Protein AF-A0A1G1PX58-F1 (afdb_monomer_lite)

Foldseek 3Di:
DDDPPPLPADADPDDDDDDPPDRPHDHPLRVVQLVLQLLLLVQQVVCCVVPVFGDQALVVQCPDDPPHDDCCCRDDVCDDSQWRWDWADDDRHDIWIKIAGVVGDWMWTADPVSDIDTDDPDDPPPD

Radius of gyration: 15.49 Å; chains: 1; bounding box: 38×37×36 Å

Secondary structure (DSSP, 8-state):
----------BPPS-----TT----B-HHHHHHHHHHHHHHHHHHHHHHHHSS--SSGGGGGSSSSS---HHHHSTT-EETTEEEEEEEEETTEEEEEEEESSSS-EEEE-TTS-EEEE-SS-----

pLDDT: mean 72.16, std 19.69, range [31.92, 91.19]

Sequence (127 aa):
MLLAATINILAADEPDTVEENGPLILNTKEAQAVADLQSLHDVCIAYRDTTSGFPEDLNVLTQGNSPSISKELAGGENQKIGYHYYYNYIDRDRYEIYAEADPPQRAFYIDEQGEVKLGDKFGPTVP

Structure (mmCIF, N/CA/C/O backbone):
data_AF-A0A1G1PX58-F1
#
_entry.id   AF-A0A1G1PX58-F1
#
loop_
_atom_site.group_PDB
_atom_site.id
_atom_site.type_symbol
_atom_site.label_atom_id
_atom_site.label_alt_id
_atom_site.label_comp_id
_atom_site.label_asym_id
_atom_site.label_entity_id
_atom_site.label_seq_id
_atom_site.pdbx_PDB_ins_code
_atom_site.Cartn_x
_atom_site.Cartn_y
_atom_site.Cartn_z
_atom_site.occupancy
_atom_site.B_iso_or_equiv
_atom_site.auth_seq_id
_atom_site.auth_comp_id
_atom_site.auth_asym_id
_atom_site.auth_atom_id
_atom_site.pdbx_PDB_model_num
ATOM 1 N N . MET A 1 1 ? -21.398 -15.094 -18.533 1.00 32.66 1 MET A N 1
ATOM 2 C CA . MET A 1 1 ? -21.899 -14.215 -17.458 1.00 32.66 1 MET A CA 1
ATOM 3 C C . MET A 1 1 ? -21.013 -14.473 -16.259 1.00 32.66 1 MET A C 1
ATOM 5 O O . MET A 1 1 ? -21.156 -15.520 -15.646 1.00 32.66 1 MET A O 1
ATOM 9 N N . LEU A 1 2 ? -20.008 -13.626 -16.037 1.00 35.28 2 LEU A N 1
ATOM 10 C CA . LEU A 1 2 ? -19.099 -13.760 -14.901 1.00 35.28 2 LEU A CA 1
ATOM 11 C C . LEU A 1 2 ? -19.675 -12.899 -13.774 1.00 35.28 2 LEU A C 1
ATOM 13 O O . LEU A 1 2 ? -19.944 -11.719 -13.989 1.00 35.28 2 LEU A O 1
ATOM 17 N N . LEU A 1 3 ? -19.970 -13.528 -12.639 1.00 35.12 3 LEU A N 1
ATOM 18 C CA . LEU A 1 3 ? -20.530 -12.882 -11.459 1.00 35.12 3 LEU A CA 1
ATOM 19 C C . LEU A 1 3 ? -19.459 -11.939 -10.894 1.00 35.12 3 LEU A C 1
ATOM 21 O O . LEU A 1 3 ? -18.391 -12.399 -10.498 1.00 35.12 3 LEU A O 1
ATOM 25 N N . ALA A 1 4 ? -19.721 -10.633 -10.903 1.00 35.06 4 ALA A N 1
ATOM 26 C CA . ALA A 1 4 ? -18.914 -9.679 -10.162 1.00 35.06 4 ALA A CA 1
ATOM 27 C C . ALA A 1 4 ? -19.123 -9.961 -8.670 1.00 35.06 4 ALA A C 1
ATOM 29 O O . ALA A 1 4 ? -20.248 -9.854 -8.177 1.00 35.06 4 ALA A O 1
ATOM 30 N N . ALA A 1 5 ? -18.064 -10.341 -7.958 1.00 38.56 5 ALA A N 1
ATOM 31 C CA . ALA A 1 5 ? -18.052 -10.283 -6.505 1.00 38.56 5 ALA A CA 1
ATOM 32 C C . ALA A 1 5 ? -17.961 -8.801 -6.113 1.00 38.56 5 ALA A C 1
ATOM 34 O O . ALA A 1 5 ? -16.898 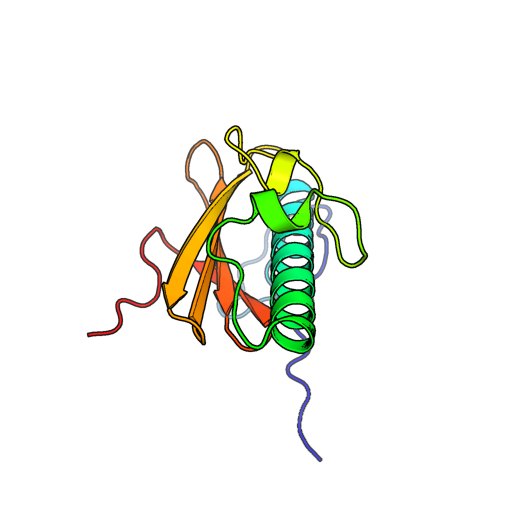-8.256 -5.850 1.00 38.56 5 ALA A O 1
ATOM 35 N N . THR A 1 6 ? -19.091 -8.100 -6.180 1.00 34.91 6 THR A N 1
ATOM 36 C CA . THR A 1 6 ? -19.202 -6.741 -5.659 1.00 34.91 6 THR A CA 1
ATOM 37 C C . THR A 1 6 ? -19.151 -6.837 -4.141 1.00 34.91 6 THR A C 1
ATOM 39 O O . THR A 1 6 ? -20.141 -7.195 -3.505 1.00 34.91 6 THR A O 1
ATOM 42 N N . ILE A 1 7 ? -17.990 -6.538 -3.559 1.00 43.91 7 ILE A N 1
ATOM 43 C CA . ILE A 1 7 ? -17.876 -6.266 -2.127 1.00 43.91 7 ILE A CA 1
ATOM 44 C C . ILE A 1 7 ? -18.774 -5.055 -1.848 1.00 43.91 7 ILE A C 1
ATOM 46 O O . ILE A 1 7 ? -18.499 -3.935 -2.276 1.00 43.91 7 ILE A O 1
ATOM 50 N N . ASN A 1 8 ? -19.905 -5.304 -1.190 1.00 40.19 8 ASN A N 1
ATOM 51 C CA . ASN A 1 8 ? -20.891 -4.286 -0.858 1.00 40.19 8 ASN A CA 1
ATOM 52 C C . ASN A 1 8 ? -20.426 -3.564 0.417 1.00 40.19 8 ASN A C 1
ATOM 54 O O . ASN A 1 8 ? -20.774 -3.966 1.526 1.00 40.19 8 ASN A O 1
ATOM 58 N N . ILE A 1 9 ? -19.571 -2.548 0.264 1.00 45.75 9 ILE A N 1
ATOM 59 C CA . ILE A 1 9 ? -19.085 -1.732 1.384 1.00 45.75 9 ILE A CA 1
ATOM 60 C C . ILE A 1 9 ? -20.184 -0.734 1.759 1.00 45.75 9 ILE A C 1
ATOM 62 O O . ILE A 1 9 ? -20.392 0.270 1.080 1.00 45.75 9 ILE A O 1
ATOM 66 N N . LEU A 1 10 ? -20.900 -1.015 2.846 1.00 43.28 10 LEU A N 1
ATOM 67 C CA . LEU A 1 10 ? -21.788 -0.053 3.493 1.00 43.28 10 LEU A CA 1
ATOM 68 C C . LEU A 1 10 ? -20.970 0.712 4.540 1.00 43.28 10 LEU A C 1
ATOM 70 O O . LEU A 1 10 ? -20.512 0.127 5.520 1.00 43.28 10 LEU A O 1
ATOM 74 N N . ALA A 1 11 ? -20.787 2.020 4.342 1.00 37.88 11 ALA A N 1
ATOM 75 C CA . ALA A 1 11 ? -20.367 2.907 5.423 1.00 37.88 11 ALA A CA 1
ATOM 76 C C . ALA A 1 11 ? -21.526 2.973 6.428 1.00 37.88 11 ALA A C 1
ATOM 78 O O . ALA A 1 11 ? -22.563 3.563 6.123 1.00 37.88 11 ALA A O 1
ATOM 79 N N . ALA A 1 12 ? -21.404 2.293 7.569 1.00 44.22 12 ALA A N 1
ATOM 80 C CA . ALA A 1 12 ? -22.480 2.270 8.553 1.00 44.22 12 ALA A CA 1
ATOM 81 C C . ALA A 1 12 ? -22.408 3.494 9.471 1.00 44.22 12 ALA A C 1
ATOM 83 O O . ALA A 1 12 ? -21.386 3.765 10.099 1.00 44.22 12 ALA A O 1
ATOM 84 N N . ASP A 1 13 ? -23.537 4.185 9.568 1.00 39.12 13 ASP A N 1
ATOM 85 C CA . ASP A 1 13 ? -23.985 4.855 10.787 1.00 39.12 13 ASP A CA 1
ATOM 86 C C . ASP A 1 13 ? -24.552 3.717 11.682 1.00 39.12 13 ASP A C 1
ATOM 88 O O . ASP A 1 13 ? -25.358 2.921 11.200 1.00 39.12 13 ASP A O 1
ATOM 92 N N . GLU A 1 14 ? -24.030 3.530 12.901 1.00 42.47 14 GLU A N 1
ATOM 93 C CA . GLU A 1 14 ? -24.247 2.375 13.819 1.00 42.47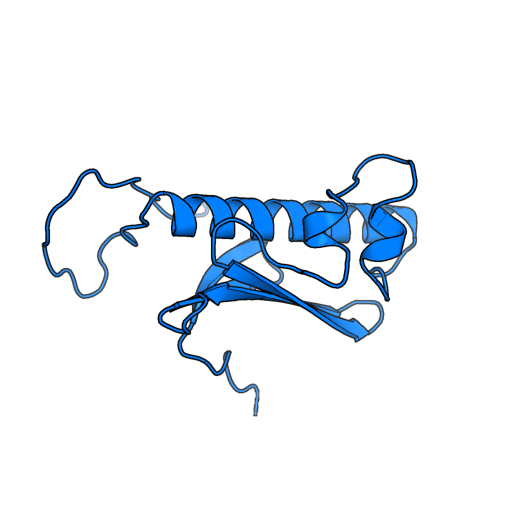 14 GLU A CA 1
ATOM 94 C C . GLU A 1 14 ? -25.741 2.048 14.138 1.00 42.47 14 GLU A C 1
ATOM 96 O O . GLU A 1 14 ? -26.581 2.921 13.910 1.00 42.47 14 GLU A O 1
ATOM 101 N N . PRO A 1 15 ? -26.139 0.889 14.751 1.00 50.00 15 PRO A N 1
ATOM 102 C CA . PRO A 1 15 ? -25.357 -0.194 15.383 1.00 50.00 15 PRO A CA 1
ATOM 103 C C . PRO A 1 15 ? -25.721 -1.656 14.985 1.00 50.00 15 PRO A C 1
ATOM 105 O O . PRO A 1 15 ? -26.745 -1.933 14.367 1.00 50.00 15 PRO A O 1
ATOM 108 N N . ASP A 1 16 ? -24.838 -2.574 15.408 1.00 52.56 16 ASP A N 1
ATOM 109 C CA . ASP A 1 16 ? -24.925 -4.043 15.565 1.00 52.56 16 ASP A CA 1
ATOM 110 C C . ASP A 1 16 ? -26.047 -4.837 14.863 1.00 52.56 16 ASP A C 1
ATOM 112 O O . ASP A 1 16 ? -27.198 -4.845 15.296 1.00 52.56 16 ASP A O 1
ATOM 116 N N . THR A 1 17 ? -25.661 -5.700 13.915 1.00 35.91 17 THR A N 1
ATOM 117 C CA . THR A 1 17 ? -26.207 -7.067 13.815 1.00 35.91 17 THR A CA 1
ATOM 118 C C . THR A 1 17 ? -25.180 -8.028 13.213 1.00 35.91 17 THR A C 1
ATOM 120 O O . THR A 1 17 ? -24.569 -7.781 12.178 1.00 35.91 17 THR A O 1
ATOM 123 N N . VAL A 1 18 ? -25.004 -9.142 13.916 1.00 45.03 18 VAL A N 1
ATOM 124 C CA . VAL A 1 18 ? -24.238 -10.335 13.550 1.00 45.03 18 VAL A CA 1
ATOM 125 C C . VAL A 1 18 ? -24.823 -10.988 12.294 1.00 45.03 18 VAL A C 1
ATOM 127 O O . VAL A 1 18 ? -25.922 -11.534 12.342 1.00 45.03 18 VAL A O 1
ATOM 130 N N . GLU A 1 19 ? -24.055 -11.018 11.206 1.00 36.72 19 GLU A N 1
ATOM 131 C CA . GLU A 1 19 ? -24.188 -12.024 10.151 1.00 36.72 19 GLU A CA 1
ATOM 132 C C . GLU A 1 19 ? -22.812 -12.649 9.912 1.00 36.72 19 GLU A C 1
ATOM 134 O O . GLU A 1 19 ? -21.840 -11.963 9.607 1.00 36.72 19 GLU A O 1
ATOM 139 N N . GLU A 1 20 ? -22.734 -13.973 10.041 1.00 43.22 20 GLU A N 1
ATOM 140 C CA . GLU A 1 20 ? -21.518 -14.792 9.904 1.00 43.22 20 GLU A CA 1
ATOM 141 C C . GLU A 1 20 ? -20.916 -14.773 8.475 1.00 43.22 20 GLU A C 1
ATOM 143 O O . GLU A 1 20 ? -19.924 -15.438 8.211 1.00 43.22 20 GLU A O 1
ATOM 148 N N . ASN A 1 21 ? -21.514 -14.006 7.554 1.00 44.72 21 ASN A N 1
ATOM 149 C CA . ASN A 1 21 ? -21.008 -13.583 6.240 1.00 44.72 21 ASN A CA 1
ATOM 150 C C . ASN A 1 21 ? -21.678 -12.246 5.819 1.00 44.72 21 ASN A C 1
ATOM 152 O O . ASN A 1 21 ? -22.060 -12.062 4.663 1.00 44.72 21 ASN A O 1
ATOM 156 N N . GLY A 1 22 ? -21.914 -11.341 6.776 1.00 40.59 22 GLY A N 1
ATOM 157 C CA . GLY A 1 22 ? -22.517 -10.027 6.531 1.00 40.59 22 GLY A CA 1
ATOM 158 C C . GLY A 1 22 ? -21.543 -9.036 5.879 1.00 40.59 22 GLY A C 1
ATOM 159 O O . GLY A 1 22 ? -20.328 -9.251 5.924 1.00 40.59 22 GLY A O 1
ATOM 160 N N . PRO A 1 23 ? -22.037 -7.939 5.272 1.00 53.78 23 PRO A N 1
ATOM 161 C CA . PRO A 1 23 ? -21.173 -6.901 4.717 1.00 53.78 23 PRO A CA 1
ATOM 162 C C . PRO A 1 23 ? -20.239 -6.363 5.808 1.00 53.78 23 PRO A C 1
ATOM 164 O O . PRO A 1 23 ? -20.681 -6.076 6.920 1.00 53.78 23 PRO A O 1
ATOM 167 N N . LEU A 1 24 ? -18.944 -6.234 5.495 1.00 59.75 24 LEU A N 1
ATOM 168 C CA . LEU A 1 24 ? -17.959 -5.624 6.389 1.00 59.75 24 LEU A CA 1
ATOM 169 C C . LEU A 1 24 ? -18.439 -4.219 6.761 1.00 59.75 24 LEU A C 1
ATOM 171 O O . LEU A 1 24 ? -18.375 -3.299 5.947 1.00 59.75 24 LEU A O 1
ATOM 175 N N . ILE A 1 25 ? -18.920 -4.065 7.993 1.00 68.12 25 ILE A N 1
ATOM 176 C CA . ILE A 1 25 ? -19.237 -2.753 8.535 1.00 68.12 25 ILE A CA 1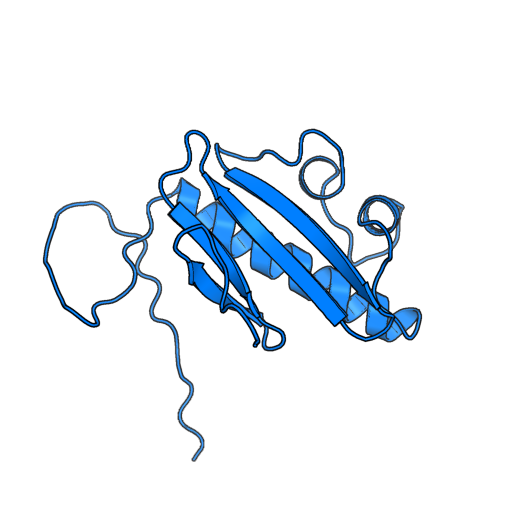
ATOM 177 C C . ILE A 1 25 ? -17.912 -2.073 8.859 1.00 68.12 25 ILE A C 1
ATOM 179 O O . ILE A 1 25 ? -17.178 -2.495 9.761 1.00 68.12 25 ILE A O 1
ATOM 183 N N . LEU A 1 26 ? -17.604 -1.053 8.059 1.00 77.12 26 LEU A N 1
ATOM 184 C CA . LEU A 1 26 ? -16.425 -0.222 8.221 1.00 77.12 26 LEU A CA 1
ATOM 185 C C . LEU A 1 26 ? -16.827 1.099 8.866 1.00 77.12 26 LEU A C 1
ATOM 187 O O . LEU A 1 26 ? -17.731 1.786 8.385 1.00 77.12 26 LEU A O 1
ATOM 191 N N . ASN A 1 27 ? -16.118 1.486 9.920 1.00 82.88 27 ASN A N 1
ATOM 192 C CA . ASN A 1 27 ? -16.163 2.860 10.399 1.00 82.88 27 ASN A CA 1
ATOM 193 C C . ASN A 1 27 ? -15.425 3.798 9.423 1.00 82.88 27 ASN A C 1
ATOM 195 O O . ASN A 1 27 ? -14.716 3.365 8.513 1.00 82.88 27 ASN A O 1
ATOM 199 N N . THR A 1 28 ? -15.543 5.110 9.627 1.00 82.56 28 THR A N 1
ATOM 200 C CA . THR A 1 28 ? -14.927 6.112 8.740 1.00 82.56 28 THR A CA 1
ATOM 201 C C . THR A 1 28 ? -13.410 5.943 8.588 1.00 82.56 28 THR A C 1
ATOM 203 O O . THR A 1 28 ? -12.873 6.182 7.509 1.00 82.56 28 THR A O 1
ATOM 206 N N . LYS A 1 29 ? -12.704 5.524 9.647 1.00 83.56 29 LYS A N 1
ATOM 207 C CA . LYS A 1 29 ? -11.245 5.329 9.610 1.00 83.56 29 LYS A CA 1
ATOM 208 C C . LYS A 1 29 ? -10.873 4.085 8.808 1.00 83.56 29 LYS A C 1
ATOM 210 O O . LYS A 1 29 ? -9.945 4.124 8.012 1.00 83.56 29 LYS A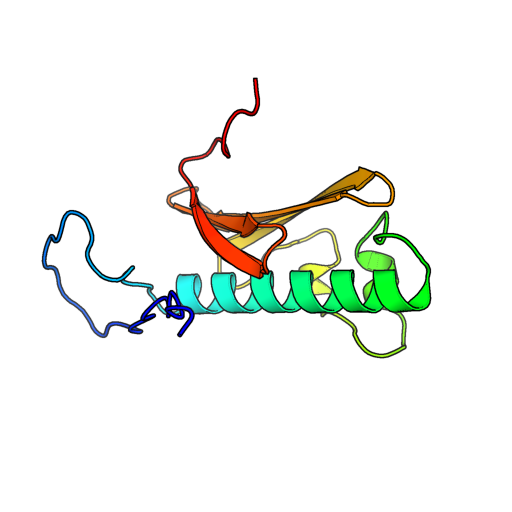 O 1
ATOM 215 N N . GLU A 1 30 ? -11.624 3.009 8.998 1.00 85.12 30 GLU A N 1
ATOM 216 C CA . GLU A 1 30 ? -11.477 1.752 8.266 1.00 85.12 30 GLU A CA 1
ATOM 217 C C . GLU A 1 30 ? -11.765 1.937 6.776 1.00 85.12 30 GLU A C 1
ATOM 219 O O . GLU A 1 30 ? -10.971 1.514 5.944 1.00 85.12 30 GLU A O 1
ATOM 224 N N . ALA A 1 31 ? -12.844 2.641 6.426 1.00 84.62 31 ALA A N 1
ATOM 225 C CA . ALA A 1 31 ? -13.163 2.957 5.036 1.00 84.62 31 ALA A CA 1
ATOM 226 C C . ALA A 1 31 ? -12.047 3.779 4.368 1.00 84.62 31 ALA A C 1
ATOM 228 O O . ALA A 1 31 ? -11.689 3.522 3.218 1.00 84.62 31 ALA A O 1
ATOM 229 N N . GLN A 1 32 ? -11.451 4.730 5.098 1.00 86.56 32 GLN A N 1
ATOM 230 C CA . GLN A 1 32 ? -10.306 5.485 4.597 1.00 86.56 32 GLN A CA 1
ATOM 231 C C . GLN A 1 32 ? -9.063 4.603 4.423 1.00 86.56 32 GLN A C 1
ATOM 233 O O . GLN A 1 32 ? -8.367 4.754 3.424 1.00 86.56 32 GLN A O 1
ATOM 238 N N . ALA A 1 33 ? -8.806 3.670 5.343 1.00 87.12 33 ALA A N 1
ATOM 239 C CA . ALA A 1 33 ? -7.684 2.741 5.232 1.00 87.12 33 ALA A CA 1
ATOM 240 C C . ALA A 1 33 ? -7.812 1.803 4.028 1.00 87.12 33 ALA A C 1
ATOM 242 O O . ALA A 1 33 ? -6.843 1.593 3.300 1.00 87.12 33 ALA A O 1
ATOM 243 N N . VAL A 1 34 ? -9.022 1.307 3.763 1.00 87.38 34 VAL A N 1
ATOM 244 C CA . VAL A 1 34 ? -9.330 0.532 2.554 1.00 87.38 34 VAL A CA 1
ATOM 245 C C . VAL A 1 34 ? -9.064 1.359 1.291 1.00 87.38 34 VAL A C 1
ATOM 247 O O . VAL A 1 34 ? -8.387 0.882 0.382 1.00 87.38 34 VAL A O 1
ATOM 250 N N . ALA A 1 35 ? -9.534 2.608 1.244 1.00 87.75 35 ALA A N 1
ATOM 251 C CA . ALA A 1 35 ? -9.316 3.492 0.097 1.00 87.75 35 ALA A CA 1
ATOM 252 C C . ALA A 1 35 ? -7.828 3.838 -0.115 1.00 87.75 35 ALA A C 1
ATOM 254 O O . ALA A 1 35 ? -7.359 3.930 -1.253 1.00 87.75 35 ALA A O 1
ATOM 255 N N . ASP A 1 36 ? -7.075 4.009 0.972 1.00 88.44 36 ASP A N 1
ATOM 256 C CA . ASP A 1 36 ? -5.638 4.275 0.927 1.00 88.44 36 ASP A CA 1
ATOM 257 C C . ASP A 1 36 ? -4.865 3.045 0.416 1.00 88.44 36 ASP A C 1
ATOM 259 O O . ASP A 1 36 ? -3.988 3.195 -0.435 1.00 88.44 36 ASP A O 1
ATOM 263 N N . LEU A 1 37 ? -5.234 1.827 0.840 1.00 89.25 37 LEU A N 1
ATOM 264 C CA . LEU A 1 37 ? -4.666 0.578 0.312 1.00 89.25 37 LEU A CA 1
ATOM 265 C C . LEU A 1 37 ? -4.935 0.397 -1.185 1.00 89.25 37 LEU A C 1
ATOM 267 O O . LEU A 1 37 ? -4.019 0.050 -1.928 1.00 89.25 37 LEU A O 1
ATOM 271 N N . GLN A 1 38 ? -6.163 0.667 -1.634 1.00 90.50 38 GLN A N 1
ATOM 272 C CA . GLN A 1 38 ? -6.514 0.633 -3.058 1.00 90.50 38 GLN A CA 1
ATOM 273 C C . GLN A 1 38 ? -5.685 1.639 -3.855 1.00 90.50 38 GLN A C 1
ATOM 275 O O . GLN A 1 38 ? -5.090 1.289 -4.869 1.00 90.50 38 GLN A O 1
ATOM 280 N N . SER A 1 39 ? -5.560 2.865 -3.343 1.00 88.62 39 SER A N 1
ATOM 281 C CA . SER A 1 39 ? -4.751 3.905 -3.982 1.00 88.62 39 SER A CA 1
ATOM 282 C C . SER A 1 39 ? -3.278 3.493 -4.092 1.00 88.62 39 SER A C 1
ATOM 284 O O . SER A 1 39 ? -2.664 3.681 -5.140 1.00 88.62 39 SER A O 1
ATOM 286 N N . LEU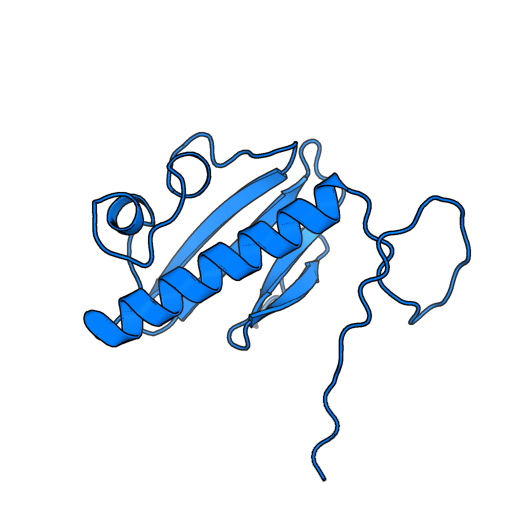 A 1 40 ? -2.708 2.908 -3.032 1.00 89.62 40 LEU A N 1
ATOM 287 C CA . LEU A 1 40 ? -1.343 2.374 -3.038 1.00 89.62 40 LEU A CA 1
ATOM 288 C C . LEU A 1 40 ? -1.173 1.268 -4.089 1.00 89.62 40 LEU A C 1
ATOM 290 O O . LEU A 1 40 ? -0.210 1.297 -4.856 1.00 89.62 40 LEU A O 1
ATOM 294 N N . HIS A 1 41 ? -2.110 0.319 -4.149 1.00 90.50 41 HIS A N 1
ATOM 295 C CA . HIS A 1 41 ? -2.100 -0.759 -5.136 1.00 90.50 41 HIS A CA 1
ATOM 296 C C . HIS A 1 41 ? -2.142 -0.210 -6.566 1.00 90.50 41 HIS A C 1
ATOM 298 O O . HIS A 1 41 ? -1.268 -0.540 -7.364 1.00 90.50 41 HIS A O 1
ATOM 304 N N . ASP A 1 42 ? -3.077 0.688 -6.875 1.00 90.12 42 ASP A N 1
ATOM 305 C CA . ASP A 1 42 ? -3.228 1.266 -8.214 1.00 90.12 42 ASP A CA 1
ATOM 306 C C . ASP A 1 42 ? -1.955 1.983 -8.686 1.00 90.12 42 ASP A C 1
ATOM 308 O O . ASP A 1 42 ? -1.538 1.850 -9.842 1.00 90.12 42 ASP A O 1
ATOM 312 N N . VAL A 1 43 ? -1.293 2.717 -7.785 1.00 90.06 43 VAL A N 1
ATOM 313 C CA . VAL A 1 43 ? -0.038 3.399 -8.116 1.00 90.06 43 VAL A CA 1
ATOM 314 C C . VAL A 1 43 ? 1.093 2.395 -8.354 1.00 90.06 43 VAL A C 1
ATOM 316 O O . VAL A 1 43 ? 1.849 2.556 -9.314 1.00 90.06 43 VAL A O 1
ATOM 319 N N . CYS A 1 44 ? 1.200 1.339 -7.543 1.00 89.44 44 CYS A N 1
ATOM 320 C CA . CYS A 1 44 ? 2.174 0.265 -7.756 1.00 89.44 44 CYS A CA 1
ATOM 321 C C . CYS A 1 44 ? 1.967 -0.442 -9.103 1.00 89.44 44 CYS A C 1
ATOM 323 O O . CYS A 1 44 ? 2.940 -0.685 -9.821 1.00 89.44 44 CYS A O 1
ATOM 325 N N . ILE A 1 45 ? 0.717 -0.727 -9.482 1.00 90.38 45 ILE A N 1
ATOM 326 C CA . ILE A 1 45 ? 0.376 -1.326 -10.780 1.00 90.38 45 ILE A CA 1
ATOM 327 C C . ILE A 1 45 ? 0.815 -0.419 -11.931 1.00 90.38 45 ILE A C 1
ATOM 329 O O . ILE A 1 45 ? 1.508 -0.862 -12.845 1.00 90.38 45 ILE A O 1
ATOM 333 N N . ALA A 1 46 ? 0.494 0.867 -11.870 1.00 89.25 46 ALA A N 1
ATOM 334 C CA . ALA A 1 46 ? 0.887 1.802 -12.915 1.00 89.25 46 ALA A CA 1
ATOM 335 C C . ALA A 1 46 ? 2.407 2.050 -12.971 1.00 89.25 46 ALA A C 1
ATOM 337 O O . ALA A 1 46 ? 2.972 2.255 -14.049 1.00 89.25 46 ALA A O 1
ATOM 338 N N . TYR A 1 47 ? 3.103 1.989 -11.833 1.00 89.19 47 TYR A N 1
ATOM 339 C CA . TYR A 1 47 ? 4.564 2.003 -11.811 1.00 89.19 47 TYR A CA 1
ATOM 340 C C . TYR A 1 47 ? 5.137 0.776 -12.528 1.00 89.19 47 TYR A C 1
ATOM 342 O O . TYR A 1 47 ? 6.021 0.916 -13.377 1.00 89.19 47 TYR A O 1
ATOM 350 N N . ARG A 1 48 ? 4.587 -0.417 -12.273 1.00 90.06 48 ARG A N 1
ATOM 351 C CA . ARG A 1 48 ? 4.968 -1.642 -12.988 1.00 90.06 48 ARG A CA 1
ATOM 352 C C . ARG A 1 48 ? 4.748 -1.511 -14.489 1.00 90.06 48 ARG A C 1
ATOM 354 O O . ARG A 1 48 ? 5.633 -1.875 -15.263 1.00 90.06 48 ARG A O 1
ATOM 361 N N . ASP A 1 49 ? 3.624 -0.942 -14.904 1.00 88.75 49 ASP A N 1
ATOM 362 C CA . ASP A 1 49 ? 3.291 -0.770 -16.319 1.00 88.75 49 ASP A CA 1
ATOM 363 C C . ASP A 1 49 ? 4.250 0.196 -17.048 1.00 88.75 49 ASP A C 1
ATOM 365 O O . ASP A 1 49 ? 4.383 0.131 -18.271 1.00 88.75 49 ASP A O 1
ATOM 369 N N . THR A 1 50 ? 4.973 1.054 -16.316 1.00 87.25 50 THR A N 1
ATOM 370 C CA . THR A 1 50 ? 5.947 2.006 -16.884 1.00 87.25 50 THR A CA 1
ATOM 371 C C . THR A 1 50 ? 7.406 1.570 -16.740 1.00 87.25 50 THR A C 1
ATOM 373 O O . THR A 1 50 ? 8.230 1.904 -17.591 1.00 87.25 50 THR A O 1
ATOM 376 N N . THR A 1 51 ? 7.744 0.807 -15.700 1.00 84.31 51 THR A N 1
ATOM 377 C CA . THR A 1 51 ? 9.134 0.444 -15.355 1.00 84.31 51 THR A CA 1
ATOM 378 C C . THR A 1 51 ? 9.425 -1.056 -15.448 1.00 84.31 51 THR A C 1
ATOM 380 O O . THR A 1 51 ? 10.561 -1.488 -15.256 1.00 84.31 51 THR A O 1
ATOM 383 N N . SER A 1 52 ? 8.425 -1.860 -15.829 1.00 84.94 52 SER A N 1
ATOM 384 C CA . SER A 1 52 ? 8.493 -3.323 -15.918 1.00 84.94 52 SER A CA 1
ATOM 385 C C . SER A 1 52 ? 8.819 -4.020 -14.589 1.00 84.94 52 SER A C 1
ATOM 387 O O . SER A 1 52 ? 9.453 -5.071 -14.620 1.00 84.94 52 SER A O 1
ATOM 389 N N . GLY A 1 53 ? 8.433 -3.460 -13.442 1.00 89.31 53 GLY A N 1
ATOM 390 C CA . GLY A 1 53 ? 8.570 -4.080 -12.119 1.00 89.31 53 GLY A CA 1
ATOM 391 C C . GLY A 1 53 ? 7.960 -3.213 -11.017 1.00 89.31 53 GLY A C 1
ATOM 392 O O . GLY A 1 53 ? 7.668 -2.044 -11.253 1.00 89.31 53 GLY A O 1
ATOM 393 N N . PHE A 1 54 ? 7.738 -3.771 -9.830 1.00 91.19 54 PHE A N 1
ATOM 394 C CA . PHE A 1 54 ? 7.223 -3.004 -8.691 1.00 91.19 54 PHE A CA 1
ATOM 395 C C . PHE A 1 54 ? 8.291 -2.112 -8.039 1.00 91.19 54 PHE A C 1
ATOM 397 O O . PHE A 1 54 ? 9.484 -2.405 -8.144 1.00 91.19 54 PHE A O 1
ATOM 404 N N . PRO A 1 55 ? 7.887 -1.001 -7.394 1.00 89.62 55 PRO A N 1
ATOM 405 C CA . PRO A 1 55 ? 8.835 -0.086 -6.770 1.00 89.62 55 PRO A CA 1
ATOM 406 C C . PRO A 1 55 ? 9.448 -0.721 -5.517 1.00 89.62 55 PRO A C 1
ATOM 408 O O . PRO A 1 55 ? 8.730 -1.069 -4.595 1.00 89.62 55 PRO A O 1
ATOM 411 N N . GLU A 1 56 ? 10.775 -0.811 -5.429 1.00 89.94 56 GLU A N 1
ATOM 412 C CA . GLU A 1 56 ? 11.443 -1.344 -4.223 1.00 89.94 56 GLU A CA 1
ATOM 413 C C . GLU A 1 56 ? 11.178 -0.494 -2.963 1.00 89.94 56 GLU A C 1
ATOM 415 O O . GLU A 1 56 ? 11.220 -0.999 -1.843 1.00 89.94 56 GLU A O 1
ATOM 420 N N . ASP A 1 57 ? 10.889 0.797 -3.148 1.00 87.06 57 ASP A N 1
ATOM 421 C CA . ASP A 1 57 ? 10.553 1.753 -2.093 1.00 87.06 57 ASP A CA 1
ATOM 422 C C . ASP A 1 57 ? 9.441 2.689 -2.587 1.00 87.06 57 ASP A C 1
ATOM 424 O O . ASP A 1 57 ? 9.567 3.316 -3.641 1.00 87.06 57 ASP A O 1
ATOM 428 N N . LEU A 1 58 ? 8.370 2.839 -1.803 1.00 86.81 58 LEU A N 1
ATOM 429 C CA . LEU A 1 58 ? 7.261 3.747 -2.096 1.00 86.81 58 LEU A CA 1
ATOM 430 C C . LEU A 1 58 ? 7.682 5.223 -2.205 1.00 86.81 58 LEU A C 1
ATOM 432 O O . LEU A 1 58 ? 7.000 6.001 -2.875 1.00 86.81 58 LEU A O 1
ATOM 436 N N . ASN A 1 59 ? 8.820 5.632 -1.635 1.00 86.25 59 ASN A N 1
ATOM 437 C CA . ASN A 1 59 ? 9.341 6.994 -1.776 1.00 86.25 59 ASN A CA 1
ATOM 438 C C . ASN A 1 59 ? 9.548 7.402 -3.241 1.00 86.25 59 ASN A C 1
ATOM 440 O O . ASN A 1 59 ? 9.405 8.586 -3.565 1.00 86.25 59 ASN A O 1
ATOM 444 N N . VAL A 1 60 ? 9.833 6.454 -4.144 1.00 85.44 60 VAL A N 1
ATOM 445 C CA . VAL A 1 60 ? 9.988 6.748 -5.581 1.00 85.44 60 VAL A CA 1
ATOM 446 C C . VAL A 1 60 ? 8.681 7.242 -6.208 1.00 85.44 60 VAL A C 1
ATOM 448 O O . VAL A 1 60 ? 8.708 8.024 -7.155 1.00 85.44 60 VAL A O 1
ATOM 451 N N . LEU A 1 61 ? 7.538 6.864 -5.630 1.00 85.12 61 LEU A N 1
ATOM 452 C CA . LEU A 1 61 ? 6.200 7.253 -6.071 1.00 85.12 61 LEU A CA 1
ATOM 453 C C . LEU A 1 61 ? 5.758 8.622 -5.527 1.00 85.12 61 LEU A C 1
ATOM 455 O O . LEU A 1 61 ? 4.666 9.089 -5.846 1.00 85.12 61 LEU A O 1
ATOM 459 N N . THR A 1 62 ? 6.590 9.294 -4.722 1.00 82.00 62 THR A N 1
ATOM 460 C CA . THR A 1 62 ? 6.332 10.675 -4.265 1.00 82.00 62 THR A CA 1
ATOM 461 C C . THR A 1 62 ? 6.883 11.732 -5.220 1.00 82.00 62 THR A C 1
ATOM 463 O O . THR A 1 62 ? 6.519 12.905 -5.132 1.00 82.00 62 THR A O 1
ATOM 466 N N . GLN A 1 63 ? 7.773 11.339 -6.137 1.00 70.25 63 GLN A N 1
ATOM 467 C CA . GLN A 1 63 ? 8.573 12.258 -6.942 1.00 70.25 63 GLN A CA 1
ATOM 468 C C . GLN A 1 63 ? 8.062 12.340 -8.388 1.00 70.25 63 GLN A C 1
ATOM 470 O O . GLN A 1 63 ? 8.695 11.885 -9.332 1.00 70.25 63 GLN A O 1
ATOM 475 N N . GLY A 1 64 ? 6.923 13.012 -8.566 1.00 59.91 64 GLY A N 1
ATOM 476 C CA . GLY A 1 64 ? 6.772 13.933 -9.698 1.00 59.91 64 GLY A CA 1
ATOM 477 C C . GLY A 1 64 ? 6.315 13.408 -11.062 1.00 59.91 64 GLY A C 1
ATOM 478 O O . GLY A 1 64 ? 6.396 14.182 -12.009 1.00 59.91 64 GLY A O 1
ATOM 479 N N . ASN A 1 65 ? 5.771 12.198 -11.197 1.00 56.88 65 ASN A N 1
ATOM 480 C CA . ASN A 1 65 ? 4.922 11.847 -12.346 1.00 56.88 65 ASN A CA 1
ATOM 481 C C . ASN A 1 65 ? 3.751 10.975 -11.891 1.00 56.88 65 ASN A C 1
ATOM 483 O O . ASN A 1 65 ? 3.910 10.142 -11.006 1.00 56.88 65 ASN A O 1
ATOM 487 N N . SER A 1 66 ? 2.568 11.202 -12.465 1.00 59.19 66 SER A N 1
ATOM 488 C CA . SER A 1 66 ? 1.375 10.431 -12.122 1.00 59.19 66 SER A CA 1
ATOM 489 C C . SER A 1 66 ? 1.452 8.999 -12.665 1.00 59.19 66 SER A C 1
ATOM 491 O O . SER A 1 66 ? 1.857 8.821 -13.816 1.00 59.19 66 SER A O 1
ATOM 493 N N . PRO A 1 67 ? 0.979 8.009 -11.891 1.00 65.50 67 PRO A N 1
ATOM 494 C CA . PRO A 1 67 ? 0.368 8.158 -10.567 1.00 65.50 67 PRO A CA 1
ATOM 495 C C . PRO A 1 67 ? 1.394 8.303 -9.436 1.00 65.50 67 PRO A C 1
ATOM 497 O O . PRO A 1 67 ? 2.476 7.728 -9.466 1.00 65.50 67 PRO A O 1
ATOM 500 N N . SER A 1 68 ? 1.024 9.102 -8.436 1.00 79.75 68 SER A N 1
ATOM 501 C CA . SER A 1 68 ? 1.852 9.436 -7.277 1.00 79.75 68 SER A CA 1
ATOM 502 C C . SER A 1 68 ? 1.039 9.309 -5.998 1.00 79.75 68 SER A C 1
ATOM 504 O O . SER A 1 68 ? -0.146 9.642 -5.993 1.00 79.75 68 SER A O 1
ATOM 506 N N . ILE A 1 69 ? 1.684 8.911 -4.910 1.00 82.94 69 ILE A N 1
ATOM 507 C CA . ILE A 1 69 ? 1.060 8.796 -3.585 1.00 82.94 69 ILE A CA 1
ATOM 508 C C . ILE A 1 69 ? 1.479 9.959 -2.684 1.00 82.94 69 ILE A C 1
ATOM 510 O O . ILE A 1 69 ? 2.484 10.633 -2.932 1.00 82.94 69 ILE A O 1
ATOM 514 N N . SER A 1 70 ? 0.702 10.215 -1.630 1.00 81.12 70 SER A N 1
ATOM 515 C CA . SER A 1 70 ? 1.081 11.218 -0.637 1.00 81.12 70 SER A CA 1
ATOM 516 C C . SER A 1 70 ? 2.319 10.767 0.138 1.00 81.12 70 SER A C 1
ATOM 518 O O . SER A 1 70 ? 2.566 9.578 0.343 1.00 81.12 70 SER A O 1
ATOM 520 N N . LYS A 1 71 ? 3.095 11.738 0.623 1.00 76.19 71 LYS A N 1
ATOM 521 C CA . LYS A 1 71 ? 4.298 11.467 1.419 1.00 76.19 71 LYS A CA 1
ATOM 522 C C . LYS A 1 71 ? 3.996 10.724 2.730 1.00 76.19 71 LYS A C 1
ATOM 524 O O . LYS A 1 71 ? 4.857 10.013 3.227 1.00 76.19 71 LYS A O 1
ATOM 529 N N . GLU A 1 72 ? 2.780 10.873 3.255 1.00 76.94 72 GLU A N 1
ATOM 530 C CA . GLU A 1 72 ? 2.291 10.178 4.456 1.00 76.94 72 GLU A CA 1
ATOM 531 C C . GLU A 1 72 ? 2.133 8.665 4.238 1.00 76.94 72 GLU A C 1
ATOM 533 O O . GLU A 1 72 ? 2.300 7.896 5.177 1.00 76.94 72 GLU A O 1
ATOM 538 N N . LEU A 1 73 ? 1.826 8.242 3.005 1.00 78.31 73 LEU A N 1
ATOM 539 C CA . LEU A 1 73 ? 1.690 6.828 2.631 1.00 78.31 73 LEU A CA 1
ATOM 540 C C . LEU A 1 73 ? 3.009 6.213 2.140 1.00 78.31 73 LEU A C 1
ATOM 542 O O . LEU A 1 73 ? 3.151 4.996 2.116 1.00 78.31 73 LEU A O 1
ATOM 546 N N . ALA A 1 74 ? 3.950 7.051 1.707 1.00 72.12 74 ALA A N 1
ATOM 547 C CA . ALA A 1 74 ? 5.201 6.624 1.092 1.00 72.12 74 ALA A CA 1
ATOM 548 C C . ALA A 1 74 ? 6.401 6.560 2.047 1.00 72.12 74 ALA A C 1
ATOM 550 O O . ALA A 1 74 ? 7.459 6.076 1.651 1.00 72.12 74 ALA A O 1
ATOM 551 N N . GLY A 1 75 ? 6.284 7.127 3.251 1.00 61.66 75 GLY A N 1
ATOM 552 C CA . GLY A 1 75 ? 7.428 7.418 4.110 1.00 61.66 75 GLY A CA 1
ATOM 553 C C . GLY A 1 75 ? 7.130 7.392 5.610 1.00 61.66 75 GLY A C 1
ATOM 554 O O . GLY A 1 75 ? 5.987 7.454 6.046 1.00 61.66 75 GLY A O 1
ATOM 555 N N . GLY A 1 76 ? 8.223 7.353 6.384 1.00 48.91 76 GLY A N 1
ATOM 556 C CA . GLY A 1 76 ? 8.391 6.747 7.717 1.00 48.91 76 GLY A CA 1
ATOM 557 C C . GLY A 1 76 ? 7.533 7.160 8.916 1.00 48.91 76 GLY A C 1
ATOM 558 O O . GLY A 1 76 ? 7.867 6.739 10.019 1.00 48.91 76 GLY A O 1
ATOM 559 N N . GLU A 1 77 ? 6.452 7.916 8.743 1.00 59.03 77 GLU A N 1
ATOM 560 C CA . GLU A 1 77 ? 5.358 7.853 9.721 1.00 59.03 77 GLU A CA 1
ATOM 561 C C . GLU A 1 77 ? 4.371 6.751 9.343 1.00 59.03 77 GLU A C 1
ATOM 563 O O . GLU A 1 77 ? 3.816 6.136 10.246 1.00 59.03 77 GLU A O 1
ATOM 568 N N . ASN A 1 78 ? 4.203 6.466 8.037 1.00 68.56 78 ASN A N 1
ATOM 569 C CA . ASN A 1 78 ? 3.301 5.462 7.471 1.00 68.56 78 ASN A CA 1
ATOM 570 C C . ASN A 1 78 ? 1.948 5.433 8.184 1.00 68.56 78 ASN A C 1
ATOM 572 O O . ASN A 1 78 ? 1.318 4.393 8.260 1.00 68.56 78 ASN A O 1
ATOM 576 N N . GLN A 1 79 ? 1.500 6.549 8.751 1.00 76.06 79 GLN A N 1
ATOM 577 C CA . GLN A 1 79 ? 0.375 6.575 9.661 1.00 76.06 79 GLN A CA 1
ATOM 578 C C . GLN A 1 79 ? -0.614 7.601 9.157 1.00 76.06 79 GLN A C 1
ATOM 580 O O . GLN A 1 79 ? -0.299 8.780 9.017 1.00 76.06 79 GLN A O 1
ATOM 585 N N . LYS A 1 80 ? -1.843 7.160 8.913 1.00 78.44 80 LYS A N 1
ATOM 586 C CA . LYS A 1 80 ? -2.928 8.050 8.521 1.00 78.44 80 LYS A CA 1
ATOM 587 C C . LYS A 1 80 ? -4.204 7.633 9.221 1.00 78.44 80 LYS A C 1
ATOM 589 O O . LYS A 1 80 ? -4.626 6.484 9.158 1.00 78.44 80 LYS A O 1
ATOM 594 N N . ILE A 1 81 ? -4.801 8.589 9.932 1.00 81.69 81 ILE A N 1
ATOM 595 C CA . ILE A 1 81 ? -6.103 8.439 10.602 1.00 81.69 81 ILE A CA 1
ATOM 596 C C . ILE A 1 81 ? -6.140 7.201 11.538 1.00 81.69 81 ILE A C 1
ATOM 598 O O . ILE A 1 81 ? -7.152 6.527 11.698 1.00 81.69 81 ILE A O 1
ATOM 602 N N . GLY A 1 82 ? -5.031 6.924 12.231 1.00 83.25 82 GLY A N 1
ATOM 603 C CA . GLY A 1 82 ? -4.939 5.825 13.204 1.00 83.25 82 GLY A CA 1
ATOM 604 C C . GLY A 1 82 ? -4.661 4.444 12.606 1.00 83.25 82 GLY A C 1
ATOM 605 O O . GLY A 1 82 ? -4.775 3.463 13.332 1.00 83.25 82 GLY A O 1
ATOM 606 N N . TYR A 1 83 ? -4.284 4.370 11.328 1.00 87.56 83 TYR A N 1
ATOM 607 C CA . TYR A 1 83 ? -3.752 3.166 10.688 1.00 87.56 83 TYR A CA 1
ATOM 608 C C . TYR A 1 83 ? -2.298 3.368 10.297 1.00 87.56 83 TYR A C 1
ATOM 610 O O . TYR A 1 83 ? -1.968 4.423 9.762 1.00 87.56 83 TYR A O 1
ATOM 618 N N . HIS A 1 84 ? -1.468 2.361 10.553 1.00 87.44 84 HIS A N 1
ATOM 619 C CA . HIS A 1 84 ? -0.106 2.224 10.051 1.00 87.44 84 HIS A CA 1
ATOM 620 C C . HIS A 1 84 ? -0.110 1.392 8.771 1.00 87.44 84 HIS A C 1
ATOM 622 O O . HIS A 1 84 ? -0.704 0.321 8.745 1.00 87.44 84 HIS A O 1
ATOM 628 N N . TYR A 1 85 ? 0.556 1.862 7.725 1.00 88.31 85 TYR A N 1
ATOM 629 C CA . TYR A 1 85 ? 0.662 1.220 6.424 1.00 88.31 85 TYR A CA 1
ATOM 630 C C . TYR A 1 85 ? 2.031 0.576 6.275 1.00 88.31 85 TYR A C 1
ATOM 632 O O . TYR A 1 85 ? 3.067 1.127 6.644 1.00 88.31 85 TYR A O 1
ATOM 640 N N . TYR A 1 86 ? 2.044 -0.599 5.684 1.00 87.50 86 TYR A N 1
ATOM 641 C CA . TYR A 1 86 ? 3.248 -1.375 5.493 1.00 87.50 86 TYR A CA 1
ATOM 642 C C . TYR A 1 86 ? 3.322 -1.774 4.037 1.00 87.50 86 TYR A C 1
ATOM 644 O O . TYR A 1 86 ? 2.344 -2.256 3.475 1.00 87.50 86 TYR A O 1
ATOM 652 N N . TYR A 1 87 ? 4.490 -1.555 3.449 1.00 87.88 87 TYR A N 1
ATOM 653 C CA . TYR A 1 87 ? 4.826 -1.981 2.105 1.00 87.88 87 TYR A CA 1
ATOM 654 C C . TYR A 1 87 ? 6.013 -2.926 2.197 1.00 87.88 87 TYR A C 1
ATOM 656 O O . TYR A 1 87 ? 7.058 -2.556 2.733 1.00 87.88 87 TYR A O 1
ATOM 664 N N . ASN A 1 88 ? 5.841 -4.141 1.694 1.00 88.25 88 ASN A N 1
ATOM 665 C CA . ASN A 1 88 ? 6.883 -5.149 1.653 1.00 88.25 88 ASN A CA 1
ATOM 666 C C . ASN A 1 88 ? 7.152 -5.515 0.193 1.00 88.25 88 ASN A C 1
ATOM 668 O O . ASN A 1 88 ? 6.327 -6.151 -0.465 1.00 88.25 88 ASN A O 1
ATOM 672 N N . TYR A 1 89 ? 8.304 -5.091 -0.318 1.00 89.38 89 TYR A N 1
ATOM 673 C CA . TYR A 1 89 ? 8.781 -5.525 -1.623 1.00 89.38 89 TYR A CA 1
ATOM 674 C C . TYR A 1 89 ? 9.313 -6.956 -1.513 1.00 89.38 89 TYR A C 1
ATOM 676 O O . TYR A 1 89 ? 10.226 -7.220 -0.729 1.00 89.38 89 TYR A O 1
ATOM 684 N N . ILE A 1 90 ? 8.755 -7.875 -2.301 1.00 89.50 90 ILE A N 1
ATOM 685 C CA . ILE A 1 90 ? 9.201 -9.273 -2.324 1.00 89.50 90 ILE A CA 1
ATOM 686 C C . ILE A 1 90 ? 10.179 -9.466 -3.478 1.00 89.50 90 ILE A C 1
ATOM 688 O O . ILE A 1 90 ? 11.310 -9.914 -3.284 1.00 89.50 90 ILE A O 1
ATOM 692 N N . ASP A 1 91 ? 9.732 -9.140 -4.686 1.00 90.69 91 ASP A N 1
ATOM 693 C CA . ASP A 1 91 ? 10.519 -9.217 -5.906 1.00 90.69 91 ASP A CA 1
ATOM 694 C C . ASP A 1 91 ? 9.887 -8.355 -7.006 1.00 90.69 91 ASP A C 1
ATOM 696 O O . ASP A 1 91 ? 8.885 -7.669 -6.809 1.00 90.69 91 ASP A O 1
ATOM 700 N N . ARG A 1 92 ? 10.487 -8.404 -8.195 1.00 89.50 92 ARG A N 1
ATOM 701 C CA . ARG A 1 92 ? 10.100 -7.592 -9.348 1.00 89.50 92 ARG A CA 1
ATOM 702 C C . ARG A 1 92 ? 8.610 -7.686 -9.695 1.00 89.50 92 ARG A C 1
ATOM 704 O O . ARG A 1 92 ? 8.056 -6.707 -10.194 1.00 89.50 92 ARG A O 1
ATOM 711 N N . ASP A 1 93 ? 7.991 -8.835 -9.445 1.00 89.81 93 ASP A N 1
ATOM 712 C CA . ASP A 1 93 ? 6.625 -9.158 -9.841 1.00 89.81 93 ASP A CA 1
ATOM 713 C C . ASP A 1 93 ? 5.680 -9.294 -8.638 1.00 89.81 93 ASP A C 1
ATOM 715 O O . ASP A 1 93 ? 4.499 -9.584 -8.832 1.00 89.81 93 ASP A O 1
ATOM 719 N N . ARG A 1 94 ? 6.160 -9.080 -7.402 1.00 89.12 94 ARG A N 1
ATOM 720 C CA . ARG A 1 94 ? 5.366 -9.261 -6.180 1.00 89.12 94 ARG A CA 1
ATOM 721 C C . ARG A 1 94 ? 5.684 -8.241 -5.093 1.00 89.12 94 ARG A C 1
ATOM 723 O O . ARG A 1 94 ? 6.837 -7.944 -4.787 1.00 89.12 94 ARG A O 1
ATOM 730 N N . TYR A 1 95 ? 4.630 -7.785 -4.433 1.00 89.88 95 TYR A N 1
ATOM 731 C CA . TYR A 1 95 ? 4.689 -6.936 -3.252 1.00 89.88 95 TYR A CA 1
ATOM 732 C C . TYR A 1 95 ? 3.502 -7.246 -2.341 1.00 89.88 95 TYR A C 1
ATOM 734 O O . TYR A 1 95 ? 2.499 -7.800 -2.786 1.00 89.88 95 TYR A O 1
ATOM 742 N N . GLU A 1 96 ? 3.597 -6.842 -1.082 1.00 88.94 96 GLU A N 1
ATOM 743 C CA . GLU A 1 96 ? 2.490 -6.890 -0.129 1.00 88.94 96 GLU A CA 1
ATOM 744 C C . GLU A 1 96 ? 2.252 -5.499 0.446 1.00 88.94 96 GLU A C 1
ATOM 746 O O . GLU A 1 96 ? 3.203 -4.776 0.761 1.00 88.94 96 GLU A O 1
ATOM 751 N N . ILE A 1 97 ? 0.978 -5.131 0.604 1.00 88.31 97 ILE A N 1
ATOM 752 C CA . ILE A 1 97 ? 0.585 -3.918 1.326 1.00 88.31 97 ILE A CA 1
ATOM 753 C C . ILE A 1 97 ? -0.506 -4.259 2.321 1.00 88.31 97 ILE A C 1
ATOM 755 O O . ILE A 1 97 ? -1.502 -4.903 1.979 1.00 88.31 97 ILE A O 1
ATOM 759 N N . TYR A 1 98 ? -0.327 -3.797 3.550 1.00 89.00 98 TYR A N 1
ATOM 760 C CA . TYR A 1 98 ? -1.338 -3.923 4.585 1.00 89.00 98 TYR A CA 1
ATOM 761 C C . TYR A 1 98 ? -1.395 -2.674 5.463 1.00 89.00 98 TYR A C 1
ATOM 763 O O . TYR A 1 98 ? -0.435 -1.911 5.549 1.00 89.00 98 TYR A O 1
ATOM 771 N N . ALA A 1 99 ? -2.547 -2.456 6.087 1.00 89.38 99 ALA A N 1
ATOM 772 C CA . ALA A 1 99 ? -2.802 -1.380 7.029 1.00 89.38 99 ALA A CA 1
ATOM 773 C C . ALA A 1 99 ? -3.226 -1.977 8.376 1.00 89.38 99 ALA A C 1
ATOM 775 O O . ALA A 1 99 ? -4.152 -2.782 8.418 1.00 89.38 99 ALA A O 1
ATOM 776 N N . GLU A 1 100 ? -2.590 -1.588 9.476 1.00 87.75 100 GLU A N 1
ATOM 777 C CA . GLU A 1 100 ? -2.887 -2.054 10.836 1.00 87.75 100 GLU A CA 1
ATOM 778 C C . GLU A 1 100 ? -3.330 -0.873 11.705 1.00 87.75 100 GLU A C 1
ATOM 780 O O . GLU A 1 100 ? -2.698 0.180 11.698 1.00 87.75 100 GLU A O 1
ATOM 785 N N . ALA A 1 101 ? -4.427 -1.018 12.448 1.00 85.12 101 ALA A N 1
ATOM 786 C CA . ALA A 1 101 ? -4.856 0.012 13.392 1.00 85.12 101 ALA A CA 1
ATOM 787 C C . ALA A 1 101 ? -3.818 0.210 14.516 1.00 85.12 101 ALA A C 1
ATOM 789 O O . ALA A 1 101 ? -3.152 -0.737 14.923 1.00 85.12 101 ALA A O 1
ATOM 790 N N . ASP A 1 102 ? -3.727 1.414 15.080 1.00 77.06 102 ASP A N 1
ATOM 791 C CA . ASP A 1 102 ? -2.950 1.686 16.296 1.00 77.06 102 ASP A CA 1
ATOM 792 C C . ASP A 1 102 ? -3.863 2.271 17.398 1.00 77.06 102 ASP A C 1
ATOM 794 O O . ASP A 1 102 ? -4.388 3.380 17.226 1.00 77.06 102 ASP A O 1
ATOM 798 N N . PRO A 1 103 ? -4.110 1.550 18.517 1.00 73.38 103 PRO A N 1
ATOM 799 C CA . PRO A 1 103 ? -3.589 0.217 18.852 1.00 73.38 103 PRO A CA 1
ATOM 800 C C . PRO A 1 103 ? -4.156 -0.902 17.950 1.00 73.38 103 PRO A C 1
ATOM 802 O O . PRO A 1 103 ? -5.272 -0.762 17.438 1.00 73.38 103 PRO A O 1
ATOM 805 N N . PRO A 1 104 ? -3.442 -2.037 17.797 1.00 66.94 104 PRO A N 1
ATOM 806 C CA . PRO A 1 104 ? -3.789 -3.087 16.840 1.00 66.94 104 PRO A CA 1
ATOM 807 C C . PRO A 1 104 ? -5.057 -3.831 17.243 1.00 66.94 104 PRO A C 1
ATOM 809 O O . PRO A 1 104 ? -5.057 -4.653 18.159 1.00 66.94 104 PRO A O 1
ATOM 812 N N . GLN A 1 105 ? -6.146 -3.515 16.544 1.00 70.38 105 GLN A N 1
ATOM 813 C CA . GLN A 1 105 ? -7.459 -4.150 16.701 1.00 70.38 105 GLN A CA 1
ATOM 814 C C . GLN A 1 105 ? -7.946 -4.808 15.408 1.00 70.38 105 GLN A C 1
ATOM 816 O O . GLN A 1 105 ? -8.639 -5.819 15.465 1.00 70.38 105 GLN A O 1
ATOM 821 N N . ARG A 1 106 ? -7.588 -4.244 14.249 1.00 79.69 106 ARG A N 1
ATOM 822 C CA . ARG A 1 106 ? -7.948 -4.746 12.919 1.00 79.69 106 ARG A CA 1
ATOM 823 C C . ARG A 1 106 ? -6.824 -4.441 11.937 1.00 79.69 106 ARG A C 1
ATOM 825 O O . ARG A 1 106 ? -6.212 -3.373 12.023 1.00 79.69 106 ARG A O 1
ATOM 832 N N . ALA A 1 107 ? -6.588 -5.362 11.008 1.00 85.25 107 ALA A N 1
ATOM 833 C CA . ALA A 1 107 ? -5.696 -5.152 9.880 1.00 85.25 107 ALA A CA 1
ATOM 834 C C . ALA A 1 107 ? -6.430 -5.397 8.558 1.00 85.25 107 ALA A C 1
ATOM 836 O O . ALA A 1 107 ? -7.320 -6.243 8.470 1.00 85.25 107 ALA A O 1
ATOM 837 N N . PHE A 1 108 ? -6.035 -4.661 7.529 1.00 87.00 108 PHE A N 1
ATOM 838 C CA . PHE A 1 108 ? -6.522 -4.801 6.166 1.00 87.00 108 PHE A CA 1
ATOM 839 C C . PHE A 1 108 ? -5.351 -5.128 5.256 1.00 87.00 108 PHE A C 1
ATOM 841 O O . PHE A 1 108 ? -4.294 -4.519 5.381 1.00 87.00 108 PHE A O 1
ATOM 848 N N . TYR A 1 109 ? -5.533 -6.061 4.335 1.00 88.25 109 TYR A N 1
ATOM 849 C CA . TYR A 1 109 ? -4.552 -6.393 3.307 1.00 88.25 109 TYR A CA 1
ATOM 850 C C . TYR A 1 109 ? -5.196 -6.267 1.937 1.00 88.25 109 TYR A C 1
ATOM 852 O O . TYR A 1 109 ? -6.377 -6.573 1.785 1.00 88.25 109 TYR A O 1
ATOM 860 N N . ILE A 1 110 ? -4.429 -5.812 0.952 1.00 86.19 110 ILE A N 1
ATOM 861 C CA . ILE A 1 110 ? -4.850 -5.821 -0.448 1.00 86.19 110 ILE A CA 1
ATOM 862 C C . ILE A 1 110 ? -4.139 -6.957 -1.168 1.00 86.19 110 ILE A C 1
ATOM 864 O O . ILE A 1 110 ? -2.929 -7.125 -1.021 1.00 86.19 110 ILE A O 1
ATOM 868 N N . ASP A 1 111 ? -4.893 -7.768 -1.899 1.00 82.12 111 ASP A N 1
ATOM 869 C CA . ASP A 1 111 ? -4.312 -8.841 -2.695 1.00 82.12 111 ASP A CA 1
ATOM 870 C C . ASP A 1 111 ? -3.862 -8.368 -4.086 1.00 82.12 111 ASP A C 1
ATOM 872 O O . ASP A 1 111 ? -3.993 -7.202 -4.472 1.00 82.12 111 ASP A O 1
ATOM 876 N N . GLU A 1 112 ? -3.303 -9.302 -4.853 1.00 77.56 112 GLU A N 1
ATOM 877 C CA . GLU A 1 112 ? -2.818 -9.065 -6.214 1.00 77.56 112 GLU A CA 1
ATOM 878 C C . GLU A 1 112 ? -3.939 -8.675 -7.193 1.00 77.56 112 GLU A C 1
ATOM 880 O O . GLU A 1 112 ? -3.654 -8.148 -8.268 1.00 77.56 112 GLU A O 1
ATOM 885 N N . GLN A 1 113 ? -5.203 -8.936 -6.847 1.00 80.94 113 GLN A N 1
ATOM 886 C CA . GLN A 1 113 ? -6.375 -8.573 -7.641 1.00 80.94 113 GLN A CA 1
ATOM 887 C C . GLN A 1 113 ? -6.927 -7.187 -7.269 1.00 80.94 113 GLN A C 1
ATOM 889 O O . GLN A 1 113 ? -7.869 -6.720 -7.912 1.00 80.94 113 GLN A O 1
ATOM 894 N N . GLY A 1 114 ? -6.346 -6.523 -6.265 1.00 81.06 114 GLY A N 1
ATOM 895 C CA . GLY A 1 114 ? -6.809 -5.232 -5.763 1.00 81.06 114 GLY A CA 1
ATOM 896 C C . GLY A 1 114 ? -7.981 -5.348 -4.782 1.00 81.06 114 GLY A C 1
ATOM 897 O O . GLY A 1 114 ? -8.593 -4.337 -4.428 1.00 81.06 114 GLY A O 1
ATOM 898 N N . GLU A 1 115 ? -8.314 -6.560 -4.326 1.00 82.69 115 GLU A N 1
ATOM 899 C CA . GLU A 1 115 ? -9.366 -6.768 -3.338 1.00 82.69 115 GLU A CA 1
ATOM 900 C C . GLU A 1 115 ? -8.807 -6.569 -1.928 1.00 82.69 115 GLU A C 1
ATOM 902 O O . GLU A 1 115 ? -7.829 -7.203 -1.522 1.00 82.69 115 GLU A O 1
ATOM 907 N N . VAL A 1 116 ? -9.451 -5.688 -1.158 1.00 83.12 116 VAL A N 1
ATOM 908 C CA . VAL A 1 116 ? -9.099 -5.472 0.246 1.00 83.12 116 VAL A CA 1
ATOM 909 C C . VAL A 1 116 ? -9.853 -6.454 1.126 1.00 83.12 116 VAL A C 1
ATOM 911 O O . VAL A 1 116 ? -11.074 -6.593 1.042 1.00 83.12 116 VAL A O 1
ATOM 914 N N . LYS A 1 117 ? -9.116 -7.117 2.007 1.00 84.56 117 LYS A N 1
ATOM 915 C CA . LYS A 1 117 ? -9.601 -8.169 2.891 1.00 84.56 117 LYS A CA 1
ATOM 916 C C . LYS A 1 117 ? -9.204 -7.864 4.333 1.00 84.56 117 LYS A C 1
ATOM 918 O O . LYS A 1 117 ? -8.182 -7.233 4.598 1.00 84.56 117 LYS A O 1
ATOM 923 N N . LEU A 1 118 ? -10.041 -8.302 5.271 1.00 82.12 118 LEU A N 1
ATOM 924 C CA . LEU A 1 118 ? -9.787 -8.175 6.706 1.00 82.12 118 LEU A CA 1
ATOM 925 C C . LEU A 1 118 ? -8.855 -9.302 7.170 1.00 82.12 118 LEU A C 1
ATOM 927 O O . LEU A 1 118 ? -9.053 -10.457 6.784 1.00 82.12 118 LEU A O 1
ATOM 931 N N . GLY A 1 119 ? -7.855 -8.976 7.991 1.00 69.25 119 GLY A N 1
ATOM 932 C CA . GLY A 1 119 ? -6.866 -9.922 8.512 1.00 69.25 119 GLY A CA 1
ATOM 933 C C . GLY A 1 119 ? -6.644 -9.835 10.013 1.00 69.25 119 GLY A C 1
ATOM 934 O O . GLY A 1 119 ? -6.668 -8.755 10.601 1.00 69.25 119 GLY A O 1
ATOM 935 N N . ASP A 1 120 ? -6.363 -10.991 10.611 1.00 56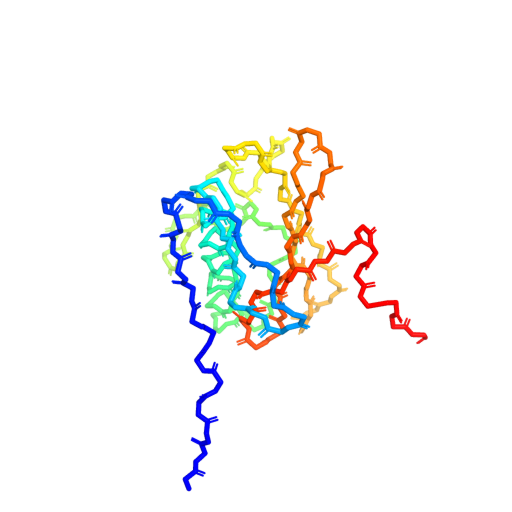.78 120 ASP A N 1
ATOM 936 C CA . ASP A 1 120 ? -5.998 -11.152 12.018 1.00 56.78 120 ASP A CA 1
ATOM 937 C C . ASP A 1 120 ? -4.480 -11.306 12.159 1.00 56.78 120 ASP A C 1
ATOM 939 O O . ASP A 1 120 ? -3.991 -12.426 12.188 1.00 56.78 120 ASP A O 1
ATOM 943 N N . LYS A 1 121 ? -3.727 -10.196 12.230 1.00 45.91 121 LYS A N 1
ATOM 944 C CA . LYS A 1 121 ? -2.286 -10.063 12.598 1.00 45.91 121 LYS A CA 1
ATOM 945 C C . LYS A 1 121 ? -1.245 -11.030 11.979 1.00 45.91 121 LYS A C 1
ATOM 947 O O . LYS A 1 121 ? -0.053 -10.929 12.246 1.00 45.91 121 LYS A O 1
ATOM 952 N N . PHE A 1 122 ? -1.673 -11.922 11.112 1.00 41.56 122 PHE A N 1
ATOM 953 C CA . PHE A 1 122 ? -0.921 -12.862 10.319 1.00 41.56 122 PHE A CA 1
ATOM 954 C C . PHE A 1 122 ? -1.754 -12.967 9.049 1.00 41.56 122 PHE A C 1
ATOM 956 O O . PHE A 1 122 ? -2.874 -13.480 9.075 1.00 41.56 122 PHE A O 1
ATOM 963 N N . GLY A 1 123 ? -1.252 -12.417 7.943 1.00 40.25 123 GLY A N 1
ATOM 964 C CA . GLY A 1 123 ? -1.815 -12.713 6.628 1.00 40.25 123 GLY A CA 1
ATOM 965 C C . GLY A 1 123 ? -1.894 -14.232 6.401 1.00 40.25 123 GLY A C 1
ATOM 966 O O . GLY A 1 123 ? -1.399 -15.005 7.231 1.00 40.25 123 GLY A O 1
ATOM 967 N N . PRO A 1 124 ? -2.496 -14.695 5.291 1.00 36.19 124 PRO A N 1
ATOM 968 C CA . PRO A 1 124 ? -2.453 -16.111 4.946 1.00 36.19 124 PRO A CA 1
ATOM 969 C C . PRO A 1 124 ? -0.999 -16.579 5.031 1.00 36.19 124 PRO A C 1
ATOM 971 O O . PRO A 1 124 ? -0.141 -16.124 4.280 1.00 36.19 124 PRO A O 1
ATOM 974 N N . THR A 1 125 ? -0.705 -17.434 6.009 1.00 31.92 125 THR A N 1
ATOM 975 C CA . THR A 1 125 ? 0.603 -18.064 6.141 1.00 31.92 125 THR A CA 1
ATOM 976 C C . THR A 1 125 ? 0.693 -18.982 4.937 1.00 31.92 125 THR A C 1
ATOM 978 O O . THR A 1 125 ? 0.076 -20.045 4.923 1.00 31.92 125 THR A O 1
ATOM 981 N N . VAL A 1 126 ? 1.342 -18.523 3.869 1.00 32.22 126 VAL A N 1
ATOM 982 C CA . VAL A 1 126 ? 1.624 -19.387 2.727 1.00 32.22 126 VAL A CA 1
ATOM 983 C C . VAL A 1 126 ? 2.649 -20.411 3.241 1.00 32.22 126 VAL A C 1
ATOM 985 O O . VAL A 1 126 ? 3.692 -19.981 3.739 1.00 32.22 126 VAL A O 1
ATOM 988 N N . PRO A 1 127 ? 2.330 -21.720 3.256 1.00 34.81 127 PRO A N 1
ATOM 989 C CA . PRO A 1 127 ? 3.240 -22.753 3.750 1.00 34.81 127 PRO A CA 1
ATOM 990 C C . PRO A 1 127 ? 4.502 -22.894 2.893 1.00 34.81 127 PRO A C 1
ATOM 992 O O . PRO A 1 127 ? 4.440 -22.595 1.677 1.00 34.81 127 PRO A O 1
#